Protein AF-A0A7Z9M623-F1 (afdb_monomer_lite)

Sequence (102 aa):
MELYSEVSYWLLLAKTWLILGLILIIIDIFLGSFFILPIGVAAFIIAGMIFCQDQLWFGDFIFFETWRDVLIYFSIISLVSIGVIKLVFQKKYKNESDINEY

Radius of gyration: 17.76 Å; chains: 1; bounding box: 48×28×54 Å

Structure (mmCIF, N/CA/C/O backbone):
data_AF-A0A7Z9M623-F1
#
_entry.id   AF-A0A7Z9M623-F1
#
loop_
_atom_site.group_PDB
_atom_site.id
_atom_site.type_symbol
_atom_site.label_atom_id
_atom_site.label_alt_id
_atom_site.label_comp_id
_atom_site.label_asym_id
_atom_site.label_entity_id
_atom_site.label_seq_id
_atom_site.pdbx_PDB_ins_code
_atom_site.Cartn_x
_atom_site.Cartn_y
_atom_site.Cartn_z
_atom_site.occupancy
_atom_site.B_iso_or_equiv
_atom_site.auth_seq_id
_atom_site.auth_comp_id
_atom_site.auth_asym_id
_atom_site.auth_atom_id
_atom_site.pdbx_PDB_model_num
ATOM 1 N N . MET A 1 1 ? 5.416 11.606 -21.569 1.00 64.38 1 MET A N 1
ATOM 2 C CA . MET A 1 1 ? 6.164 10.380 -21.212 1.00 64.38 1 MET A CA 1
ATOM 3 C C . MET A 1 1 ? 6.812 10.512 -19.844 1.00 64.38 1 MET A C 1
ATOM 5 O O . MET A 1 1 ? 6.624 9.606 -19.050 1.00 64.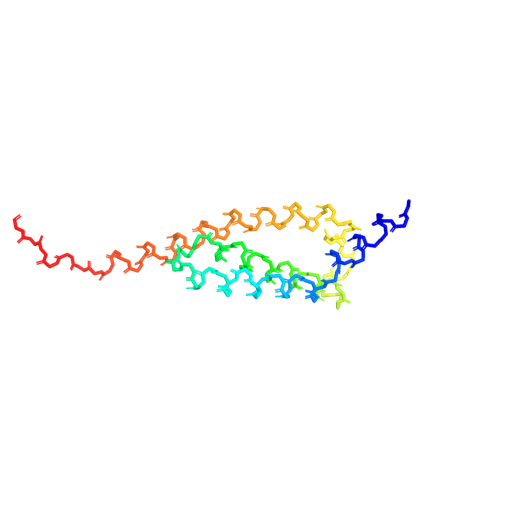38 1 MET A O 1
ATOM 9 N N . GLU A 1 2 ? 7.448 11.644 -19.531 1.00 80.38 2 GLU A N 1
ATOM 10 C CA . GLU A 1 2 ? 8.122 11.885 -18.239 1.00 80.38 2 GLU A CA 1
ATOM 11 C C . GLU A 1 2 ? 7.223 11.672 -17.009 1.00 80.38 2 GLU A C 1
ATOM 13 O O . GLU A 1 2 ? 7.566 10.884 -16.132 1.00 80.38 2 GLU A O 1
ATOM 18 N N . LEU A 1 3 ? 6.013 12.244 -16.993 1.00 80.06 3 LEU A N 1
ATOM 19 C CA . LEU A 1 3 ? 5.075 12.057 -15.874 1.00 80.06 3 LEU A CA 1
ATOM 20 C C . LEU A 1 3 ? 4.729 10.578 -15.625 1.00 80.06 3 LEU A C 1
ATOM 22 O O . LEU A 1 3 ? 4.625 10.138 -14.486 1.00 80.06 3 LEU A O 1
ATOM 26 N N . TYR A 1 4 ? 4.554 9.791 -16.690 1.00 83.31 4 TYR A N 1
ATOM 27 C CA . TYR A 1 4 ? 4.201 8.376 -16.562 1.00 83.31 4 TYR A CA 1
ATOM 28 C C . TYR A 1 4 ? 5.348 7.567 -15.945 1.00 83.31 4 TYR A C 1
ATOM 30 O O . TYR A 1 4 ? 5.106 6.708 -15.096 1.00 83.31 4 TYR A O 1
ATOM 38 N N . SER A 1 5 ? 6.593 7.852 -16.340 1.00 85.31 5 SER A N 1
ATOM 39 C CA . SER A 1 5 ? 7.776 7.232 -15.738 1.00 85.31 5 SER A CA 1
ATOM 40 C C . SER A 1 5 ? 7.968 7.649 -14.283 1.00 85.31 5 SER A C 1
ATOM 42 O O . SER A 1 5 ? 8.253 6.792 -13.452 1.00 85.31 5 SER A O 1
ATOM 44 N N . GLU A 1 6 ? 7.743 8.921 -13.949 1.00 90.38 6 GLU A N 1
ATOM 45 C CA . GLU A 1 6 ? 7.851 9.406 -12.570 1.00 90.38 6 GLU A CA 1
ATOM 46 C C . GLU A 1 6 ? 6.811 8.752 -11.658 1.00 90.38 6 GLU A C 1
ATOM 48 O O . GLU A 1 6 ? 7.151 8.235 -10.596 1.00 90.38 6 GLU A O 1
ATOM 53 N N . VAL A 1 7 ? 5.548 8.704 -12.091 1.00 90.38 7 VAL A N 1
ATOM 54 C CA . VAL A 1 7 ? 4.470 8.039 -11.342 1.00 90.38 7 VAL A CA 1
ATOM 55 C C . VAL A 1 7 ? 4.782 6.559 -11.138 1.00 90.38 7 VAL A C 1
ATOM 57 O O . VAL A 1 7 ? 4.612 6.040 -10.035 1.00 90.38 7 VAL A O 1
ATOM 60 N N . SER A 1 8 ? 5.279 5.890 -12.183 1.00 92.88 8 SER A N 1
ATOM 61 C CA . SER A 1 8 ? 5.668 4.481 -12.098 1.00 92.88 8 SER A CA 1
ATOM 62 C C . SER A 1 8 ? 6.776 4.270 -11.071 1.00 92.88 8 SER A C 1
ATOM 64 O O . SER A 1 8 ? 6.661 3.384 -10.231 1.00 92.88 8 SER A O 1
ATOM 66 N N . TYR A 1 9 ? 7.804 5.121 -11.093 1.00 93.56 9 TYR A N 1
ATOM 67 C CA . TYR A 1 9 ? 8.915 5.062 -10.151 1.00 93.56 9 TYR A CA 1
ATOM 68 C C . TYR A 1 9 ? 8.447 5.194 -8.697 1.00 93.56 9 TYR A C 1
ATOM 70 O O . TYR A 1 9 ? 8.778 4.356 -7.862 1.00 93.56 9 TYR A O 1
ATOM 78 N N . TRP A 1 10 ? 7.634 6.208 -8.385 1.00 95.56 10 TRP A N 1
ATOM 79 C CA . TRP A 1 10 ? 7.182 6.431 -7.010 1.00 95.56 10 TRP A CA 1
ATOM 80 C C . TRP A 1 10 ? 6.255 5.326 -6.502 1.00 95.56 10 TRP A C 1
ATOM 82 O O . TRP A 1 10 ? 6.373 4.930 -5.341 1.00 95.56 10 TRP A O 1
ATOM 92 N N . LEU A 1 11 ? 5.350 4.817 -7.344 1.00 95.75 11 LEU A N 1
ATOM 93 C CA . LEU A 1 11 ? 4.385 3.785 -6.951 1.00 95.75 11 LEU A CA 1
ATOM 94 C C . LEU A 1 11 ? 4.987 2.380 -6.872 1.00 95.75 11 LEU A C 1
ATOM 96 O O . LEU A 1 11 ? 4.438 1.547 -6.156 1.00 95.75 11 LEU A O 1
ATOM 100 N N . LEU A 1 12 ? 6.106 2.120 -7.548 1.00 96.00 12 LEU A N 1
ATOM 101 C CA . LEU A 1 12 ? 6.853 0.863 -7.434 1.00 96.00 12 LEU A CA 1
ATOM 102 C C . LEU A 1 12 ? 7.935 0.906 -6.345 1.00 96.00 12 LEU A C 1
ATOM 104 O O . LEU A 1 12 ? 8.666 -0.059 -6.177 1.00 96.00 12 LEU A O 1
ATOM 108 N N . LEU A 1 13 ? 8.034 1.991 -5.570 1.00 97.00 13 LEU A N 1
ATOM 109 C CA . LEU A 1 13 ? 8.975 2.096 -4.459 1.00 97.00 13 LEU A CA 1
ATOM 110 C C . LEU A 1 13 ? 8.287 1.737 -3.132 1.00 97.00 13 LEU A C 1
ATOM 112 O O . LEU A 1 13 ? 7.394 2.453 -2.669 1.00 97.00 13 LEU A O 1
ATOM 116 N N . ALA A 1 14 ? 8.758 0.685 -2.452 1.00 97.38 14 ALA A N 1
ATOM 117 C CA . ALA A 1 14 ? 8.190 0.229 -1.174 1.00 97.38 14 ALA A CA 1
ATOM 118 C C . ALA A 1 14 ? 8.118 1.346 -0.112 1.00 97.38 14 ALA A C 1
ATOM 120 O O . ALA A 1 14 ? 7.143 1.466 0.634 1.00 97.38 14 ALA A O 1
ATOM 121 N N . LYS A 1 15 ? 9.135 2.219 -0.079 1.00 97.94 15 LYS A N 1
ATOM 122 C CA . LYS A 1 15 ? 9.220 3.352 0.854 1.00 97.94 15 LYS A CA 1
ATOM 123 C C . LYS A 1 15 ? 8.038 4.319 0.720 1.00 97.94 15 LYS A C 1
ATOM 125 O O . LYS A 1 15 ? 7.581 4.840 1.735 1.00 97.94 15 LYS A O 1
ATOM 130 N N . THR A 1 16 ? 7.533 4.540 -0.495 1.00 97.69 16 THR A N 1
ATOM 131 C CA . THR A 1 16 ? 6.386 5.427 -0.748 1.00 97.69 16 THR A CA 1
ATOM 132 C C . THR A 1 16 ? 5.149 4.926 -0.012 1.00 97.69 16 THR A C 1
ATOM 134 O O . THR A 1 16 ? 4.493 5.680 0.704 1.00 97.69 16 THR A O 1
ATOM 137 N N . TRP A 1 17 ? 4.875 3.628 -0.125 1.00 98.12 17 TRP A N 1
ATOM 138 C CA . TRP A 1 17 ? 3.719 2.984 0.489 1.00 98.12 17 TRP A CA 1
ATOM 139 C C . TRP A 1 17 ? 3.832 2.871 2.005 1.00 98.12 17 TRP A C 1
ATOM 141 O O . TRP A 1 17 ? 2.840 3.049 2.706 1.00 98.12 17 TRP A O 1
ATOM 151 N N . LEU A 1 18 ? 5.042 2.652 2.524 1.00 98.25 18 LEU A N 1
ATOM 152 C CA . LEU A 1 18 ? 5.295 2.657 3.963 1.00 98.25 18 LEU A CA 1
ATOM 153 C C . LEU A 1 18 ? 4.981 4.033 4.569 1.00 98.25 18 LEU A C 1
ATOM 155 O O . LEU A 1 18 ? 4.254 4.126 5.557 1.00 98.25 18 LEU A O 1
ATOM 159 N N . ILE A 1 19 ? 5.481 5.110 3.953 1.00 98.38 19 ILE A N 1
ATOM 160 C CA . ILE A 1 19 ? 5.200 6.482 4.399 1.00 98.38 19 ILE A CA 1
ATOM 161 C C . ILE A 1 19 ? 3.701 6.784 4.294 1.00 98.38 19 ILE A C 1
ATOM 163 O O . ILE A 1 19 ? 3.121 7.312 5.241 1.00 98.38 19 ILE A O 1
ATOM 167 N N . LEU A 1 20 ? 3.061 6.413 3.180 1.00 98.00 20 LEU A N 1
ATOM 168 C CA . LEU A 1 20 ? 1.623 6.597 2.988 1.00 98.00 20 LEU A CA 1
ATOM 169 C C . LEU A 1 20 ? 0.808 5.871 4.069 1.00 98.00 20 LEU A C 1
ATOM 171 O O . LEU A 1 20 ? -0.075 6.476 4.672 1.00 98.00 20 LEU A O 1
ATOM 175 N N . GLY A 1 21 ? 1.130 4.608 4.358 1.00 97.62 21 GLY A N 1
ATOM 176 C CA . GLY A 1 21 ? 0.473 3.818 5.400 1.00 97.62 21 GLY A CA 1
ATOM 177 C C . GLY A 1 21 ? 0.599 4.448 6.787 1.00 97.62 21 GLY A C 1
ATOM 178 O O . GLY A 1 21 ? -0.399 4.566 7.499 1.00 97.62 21 GLY A O 1
ATOM 179 N N . LEU A 1 22 ? 1.793 4.941 7.142 1.00 98.06 22 LEU A N 1
ATOM 180 C CA . LEU A 1 22 ? 2.011 5.678 8.391 1.00 98.06 22 LEU A CA 1
ATOM 181 C C . LEU A 1 22 ? 1.150 6.940 8.466 1.00 98.06 22 LEU A C 1
ATOM 183 O O . LEU A 1 22 ? 0.480 7.153 9.473 1.00 98.06 22 LEU A O 1
ATOM 187 N N . ILE A 1 23 ? 1.141 7.758 7.410 1.00 98.12 23 ILE A N 1
ATOM 188 C CA . ILE A 1 23 ? 0.347 8.992 7.362 1.00 98.12 23 ILE A CA 1
ATOM 189 C C . ILE A 1 23 ? -1.140 8.679 7.553 1.00 98.12 23 ILE A C 1
ATOM 191 O O . ILE A 1 23 ? -1.794 9.318 8.374 1.00 98.12 23 ILE A O 1
ATOM 195 N N . LEU A 1 24 ? -1.663 7.676 6.843 1.00 96.56 24 LEU A N 1
ATOM 196 C CA . LEU A 1 24 ? -3.067 7.272 6.930 1.00 96.56 24 LEU A CA 1
ATOM 197 C C . LEU A 1 24 ? -3.454 6.834 8.346 1.00 96.56 24 LEU A C 1
ATOM 199 O O . LEU A 1 24 ? -4.485 7.264 8.857 1.00 96.56 24 LEU A O 1
ATOM 203 N N . ILE A 1 25 ? -2.617 6.027 9.000 1.00 94.88 25 ILE A N 1
ATOM 204 C CA . ILE A 1 25 ? -2.870 5.567 10.372 1.00 94.88 25 ILE A CA 1
ATOM 205 C C . ILE A 1 25 ? -2.798 6.726 11.362 1.00 94.88 25 ILE A C 1
ATOM 207 O O . ILE A 1 25 ? -3.665 6.838 12.224 1.00 94.88 25 ILE A O 1
ATOM 211 N N . ILE A 1 26 ? -1.795 7.599 11.239 1.00 96.50 26 ILE A N 1
ATOM 212 C CA . ILE A 1 26 ? -1.659 8.774 12.104 1.00 96.50 26 ILE A CA 1
ATOM 213 C C . ILE A 1 26 ? -2.914 9.644 11.993 1.00 96.50 26 ILE A C 1
ATOM 215 O O . ILE A 1 26 ? -3.518 9.964 13.014 1.00 96.50 26 ILE A O 1
ATOM 219 N N . ILE A 1 27 ? -3.339 9.977 10.768 1.00 96.06 27 ILE A N 1
ATOM 220 C CA . ILE A 1 27 ? -4.556 10.763 10.520 1.00 96.06 27 ILE A CA 1
ATOM 221 C C . ILE A 1 27 ? -5.768 10.106 11.183 1.00 96.06 27 ILE A C 1
ATOM 223 O O . ILE A 1 27 ? -6.537 10.783 11.862 1.00 96.06 27 ILE A O 1
ATOM 227 N N . ASP A 1 28 ? -5.929 8.794 11.027 1.00 93.94 28 ASP A N 1
ATOM 228 C CA . ASP A 1 28 ? -7.095 8.103 11.567 1.00 93.94 28 ASP A CA 1
ATOM 229 C C . ASP A 1 28 ? -7.127 8.069 13.098 1.00 93.94 28 ASP A C 1
ATOM 231 O O . ASP A 1 28 ? -8.192 8.195 13.701 1.00 93.94 28 ASP A O 1
ATOM 235 N N . ILE A 1 29 ? -5.959 7.957 13.739 1.00 93.12 29 ILE A N 1
ATOM 236 C CA . ILE A 1 29 ? -5.838 8.03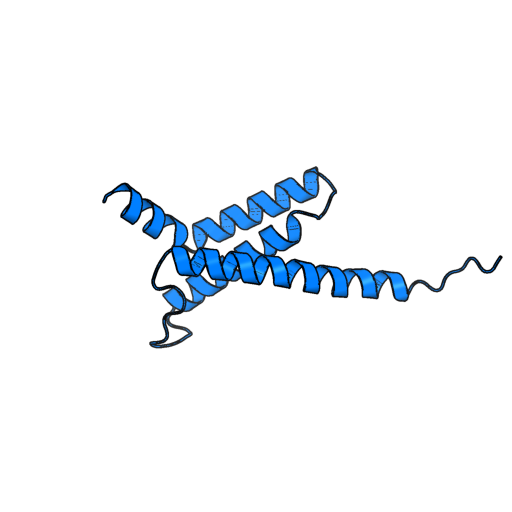3 15.200 1.00 93.12 29 ILE A CA 1
ATOM 237 C C . ILE A 1 29 ? -6.299 9.405 15.704 1.00 93.12 29 ILE A C 1
ATOM 239 O O . ILE A 1 29 ? -7.026 9.471 16.693 1.00 93.12 29 ILE A O 1
ATOM 243 N N . PHE A 1 30 ? -5.931 10.493 15.020 1.00 95.06 30 PHE A N 1
ATOM 244 C CA . PHE A 1 30 ? -6.381 11.841 15.387 1.00 95.06 30 PHE A CA 1
ATOM 245 C C . PHE A 1 30 ? -7.878 12.064 15.140 1.00 95.06 30 PHE A C 1
ATOM 247 O O . PHE A 1 30 ? -8.507 12.817 15.880 1.00 95.06 30 PHE A O 1
ATOM 254 N N . LEU A 1 31 ? -8.457 11.413 14.128 1.00 93.19 31 LEU A N 1
ATOM 255 C CA . LEU A 1 31 ? -9.898 11.462 13.867 1.00 93.19 31 LEU A CA 1
ATOM 256 C C . LEU A 1 31 ? -10.710 10.597 14.845 1.00 93.19 31 LEU A C 1
ATOM 258 O O . LEU A 1 31 ? -11.898 10.847 15.031 1.00 93.19 31 LEU A O 1
ATOM 262 N N . GLY A 1 32 ? -10.102 9.564 15.438 1.00 86.00 32 GLY A N 1
ATOM 263 C CA . GLY A 1 32 ? -10.761 8.625 16.353 1.00 86.00 32 GLY A CA 1
ATOM 264 C C . GLY A 1 32 ? -11.794 7.707 15.685 1.00 86.00 32 GLY A C 1
ATOM 265 O O . GLY A 1 32 ? -12.540 7.019 16.379 1.00 86.00 32 GLY A O 1
ATOM 266 N N . SER A 1 33 ? -11.861 7.703 14.349 1.00 85.12 33 SER A N 1
ATOM 267 C CA . SER A 1 33 ? -12.900 7.000 13.585 1.00 85.12 33 SER A CA 1
ATOM 268 C C . SER A 1 33 ? -12.552 5.546 13.264 1.00 85.12 33 SER A C 1
ATOM 270 O O . SER A 1 33 ? -13.449 4.725 13.082 1.00 85.12 33 SER A O 1
ATOM 272 N N . PHE A 1 34 ? -11.254 5.228 13.183 1.00 85.19 34 PHE A N 1
ATOM 273 C CA . PHE A 1 34 ? -10.722 3.930 12.746 1.00 85.19 34 PHE A CA 1
ATOM 274 C C . PH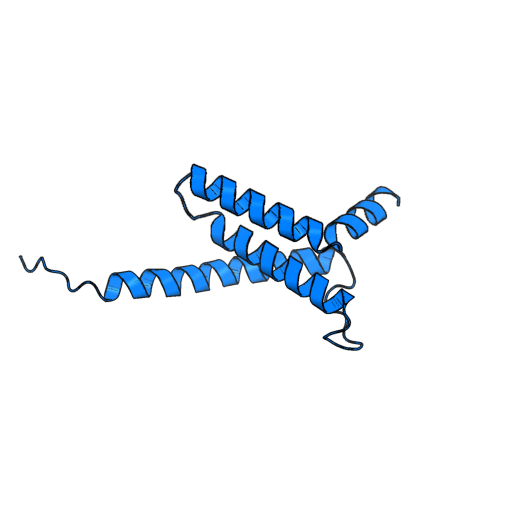E A 1 34 ? -11.189 3.485 11.341 1.00 85.19 34 PHE A C 1
ATOM 276 O O . PHE A 1 34 ? -11.063 2.313 10.978 1.00 85.19 34 PHE A O 1
ATOM 283 N N . PHE A 1 35 ? -11.740 4.406 10.542 1.00 87.62 35 PHE A N 1
ATOM 284 C CA . PHE A 1 35 ? -12.272 4.131 9.207 1.00 87.62 35 PHE A CA 1
ATOM 285 C C . PHE A 1 35 ? -11.172 4.026 8.144 1.00 87.62 35 PHE A C 1
ATOM 287 O O . PHE A 1 35 ? -11.300 3.263 7.187 1.00 87.62 35 PHE A O 1
ATOM 294 N N . ILE A 1 36 ? -10.085 4.781 8.306 1.00 92.88 36 ILE A N 1
ATOM 295 C CA . ILE A 1 36 ? -8.967 4.856 7.354 1.00 92.88 36 ILE A CA 1
ATOM 296 C C . ILE A 1 36 ? -7.917 3.766 7.646 1.00 92.88 36 ILE A C 1
ATOM 298 O O . ILE A 1 36 ? -7.146 3.378 6.769 1.00 92.88 36 ILE A O 1
ATOM 302 N N . LEU A 1 37 ? -7.919 3.197 8.850 1.00 91.88 37 LEU A N 1
ATOM 303 C CA . LEU A 1 37 ? -6.984 2.182 9.322 1.00 91.88 37 LEU A CA 1
ATOM 304 C C . LEU A 1 37 ? -6.889 0.951 8.400 1.00 91.88 37 LEU A C 1
ATOM 306 O O . LEU A 1 37 ? -5.762 0.561 8.096 1.00 91.88 37 LEU A O 1
ATOM 310 N N . 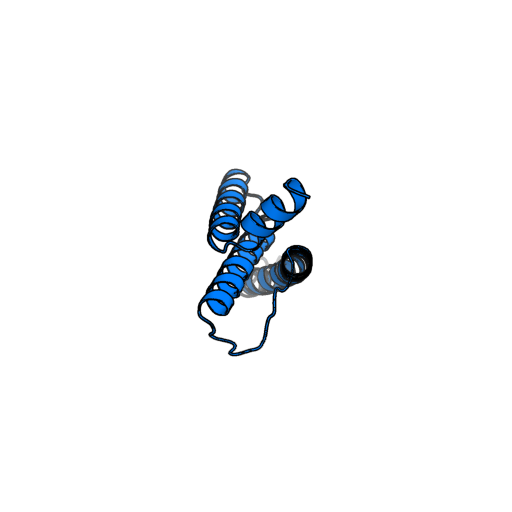PRO A 1 38 ? -7.987 0.366 7.870 1.00 92.44 38 PRO A N 1
ATOM 311 C CA . PRO A 1 38 ? -7.900 -0.716 6.886 1.00 92.44 38 PRO A CA 1
ATOM 312 C C . PRO A 1 38 ? -7.100 -0.344 5.630 1.00 92.44 38 PRO A C 1
ATOM 314 O O . PRO A 1 38 ? -6.373 -1.176 5.086 1.00 92.44 38 PRO A O 1
ATOM 317 N N . ILE A 1 39 ? -7.214 0.910 5.189 1.00 95.75 39 ILE A N 1
ATOM 318 C CA . ILE A 1 39 ? -6.520 1.446 4.014 1.00 95.75 39 ILE A CA 1
ATOM 319 C C . ILE A 1 39 ? -5.032 1.642 4.339 1.00 95.75 39 ILE A C 1
ATOM 321 O O . ILE A 1 39 ? -4.166 1.265 3.552 1.00 95.75 39 ILE A O 1
ATOM 325 N N . GLY A 1 40 ? -4.715 2.155 5.533 1.00 96.19 40 GLY A N 1
ATOM 326 C CA . GLY A 1 40 ? -3.335 2.267 6.014 1.00 96.19 40 GLY A CA 1
ATOM 327 C C . GLY A 1 40 ? -2.637 0.908 6.152 1.00 96.19 40 GLY A C 1
ATOM 328 O O . GLY A 1 40 ? -1.498 0.745 5.718 1.00 96.19 40 GLY A O 1
ATOM 329 N N . VAL A 1 41 ? -3.341 -0.102 6.673 1.00 95.00 41 VAL A N 1
ATOM 330 C CA . VAL A 1 41 ? -2.843 -1.487 6.749 1.00 95.00 41 VAL A CA 1
ATOM 331 C C . VAL A 1 41 ? -2.603 -2.062 5.352 1.00 95.00 41 VAL A C 1
ATOM 333 O O . VAL A 1 41 ? -1.560 -2.668 5.113 1.00 95.00 41 VAL A O 1
ATOM 336 N N . ALA A 1 42 ? -3.518 -1.834 4.407 1.00 97.19 42 ALA A N 1
ATOM 337 C CA . ALA A 1 42 ? -3.329 -2.265 3.025 1.00 97.19 42 ALA A CA 1
ATOM 338 C C . ALA A 1 42 ? -2.080 -1.640 2.385 1.00 97.19 42 ALA A C 1
ATOM 340 O O . ALA A 1 42 ? -1.344 -2.337 1.687 1.00 97.19 42 ALA A O 1
ATOM 341 N N . ALA A 1 43 ? -1.788 -0.368 2.674 1.00 98.00 43 ALA A N 1
ATOM 342 C CA . ALA A 1 43 ? -0.581 0.294 2.185 1.00 98.00 43 ALA A CA 1
ATOM 343 C C . ALA A 1 43 ? 0.698 -0.370 2.725 1.00 98.00 43 ALA A C 1
ATOM 345 O O . ALA A 1 43 ? 1.651 -0.560 1.971 1.00 98.00 43 ALA A O 1
ATOM 346 N N . PHE A 1 44 ? 0.717 -0.807 3.990 1.00 97.56 44 PHE A N 1
ATOM 347 C CA . PHE A 1 44 ? 1.846 -1.578 4.523 1.00 97.56 44 PHE A CA 1
ATOM 348 C C . PHE A 1 44 ? 2.007 -2.949 3.875 1.00 97.56 44 PHE A C 1
ATOM 350 O O . PHE A 1 44 ? 3.136 -3.365 3.619 1.00 97.56 44 PHE A O 1
ATOM 357 N N . ILE A 1 45 ? 0.905 -3.641 3.581 1.00 97.06 45 ILE A N 1
ATOM 358 C CA . ILE A 1 45 ? 0.968 -4.928 2.880 1.00 97.06 45 ILE A CA 1
ATOM 359 C C . ILE A 1 45 ? 1.562 -4.726 1.481 1.00 97.06 45 ILE A C 1
ATOM 361 O O . ILE A 1 45 ? 2.470 -5.461 1.104 1.00 97.06 45 ILE A O 1
ATOM 365 N N . ILE A 1 46 ? 1.131 -3.693 0.749 1.00 98.06 46 ILE A N 1
ATOM 366 C CA . ILE A 1 46 ? 1.707 -3.345 -0.558 1.00 98.06 46 ILE A CA 1
ATOM 367 C C . ILE A 1 46 ? 3.195 -3.008 -0.446 1.00 98.06 46 ILE A C 1
ATOM 369 O O . ILE A 1 46 ? 3.991 -3.530 -1.223 1.00 98.06 46 ILE A O 1
ATOM 373 N N . ALA A 1 47 ? 3.594 -2.204 0.545 1.00 98.12 47 ALA A N 1
ATOM 374 C CA . ALA A 1 47 ? 5.003 -1.901 0.793 1.00 98.12 47 ALA A CA 1
ATOM 375 C C . ALA A 1 47 ? 5.830 -3.182 1.004 1.00 98.12 47 ALA A C 1
ATOM 377 O O . ALA A 1 47 ? 6.905 -3.327 0.425 1.00 98.12 47 ALA A O 1
ATOM 378 N N . GLY A 1 48 ? 5.304 -4.123 1.794 1.00 97.44 48 GLY A N 1
ATOM 379 C CA . GLY A 1 48 ? 5.919 -5.428 2.020 1.00 97.44 48 GLY A CA 1
ATOM 380 C C . GLY A 1 48 ? 6.012 -6.263 0.745 1.00 97.44 48 GLY A C 1
ATOM 381 O O . GLY A 1 48 ? 7.068 -6.812 0.460 1.00 97.44 48 GLY A O 1
ATOM 382 N N . MET A 1 49 ? 4.948 -6.322 -0.059 1.00 96.75 49 MET A N 1
ATOM 383 C CA . MET A 1 49 ? 4.950 -7.074 -1.318 1.00 96.75 49 MET A CA 1
ATOM 384 C C . MET A 1 49 ? 5.969 -6.523 -2.322 1.00 96.75 49 MET A C 1
ATOM 386 O O . MET A 1 49 ? 6.697 -7.310 -2.922 1.00 96.75 49 MET A O 1
ATOM 390 N N . ILE A 1 50 ? 6.058 -5.195 -2.467 1.00 97.19 50 ILE A N 1
ATOM 391 C CA . ILE A 1 50 ? 7.063 -4.551 -3.326 1.00 97.19 50 ILE A CA 1
ATOM 392 C C . ILE A 1 50 ? 8.467 -4.889 -2.819 1.00 97.19 50 ILE A C 1
ATOM 394 O O . ILE A 1 50 ? 9.306 -5.336 -3.593 1.00 97.19 50 ILE A O 1
ATOM 398 N N . PHE A 1 51 ? 8.709 -4.758 -1.511 1.00 97.25 51 PHE A N 1
ATOM 399 C CA . PHE A 1 51 ? 10.002 -5.097 -0.922 1.00 97.25 51 PHE A CA 1
ATOM 400 C C . PHE A 1 51 ? 10.386 -6.566 -1.163 1.00 97.25 51 PHE A C 1
ATOM 402 O O . PHE A 1 51 ? 11.513 -6.850 -1.558 1.00 97.25 51 PHE A O 1
ATOM 409 N N . CYS A 1 52 ? 9.459 -7.506 -0.970 1.00 96.56 52 CYS A N 1
ATOM 410 C CA . CYS A 1 52 ? 9.701 -8.926 -1.230 1.00 96.56 52 CYS A CA 1
ATOM 411 C C . CYS A 1 52 ? 10.003 -9.204 -2.710 1.00 96.56 52 CYS A C 1
ATOM 413 O O . CYS A 1 52 ? 10.860 -10.035 -3.010 1.00 96.56 52 CYS A O 1
ATOM 415 N N . GLN A 1 53 ? 9.321 -8.510 -3.628 1.00 94.81 53 GLN A N 1
ATOM 416 C CA . GLN A 1 53 ? 9.590 -8.612 -5.062 1.00 94.81 53 GLN A CA 1
ATOM 417 C C . GLN A 1 53 ? 10.990 -8.083 -5.402 1.00 94.81 53 GLN A C 1
ATOM 419 O O . GLN A 1 53 ? 11.739 -8.773 -6.088 1.00 94.81 53 GLN A O 1
ATOM 424 N N . ASP A 1 54 ? 11.381 -6.924 -4.863 1.00 93.38 54 ASP A N 1
ATOM 425 C CA . ASP A 1 54 ? 12.716 -6.340 -5.066 1.00 93.38 54 ASP A CA 1
ATOM 426 C C . ASP A 1 54 ? 13.840 -7.251 -4.545 1.00 93.38 54 ASP A C 1
ATOM 428 O O . ASP A 1 54 ? 14.947 -7.258 -5.081 1.00 93.38 54 ASP A O 1
ATOM 432 N N . GLN A 1 55 ? 13.560 -8.040 -3.505 1.00 95.06 55 GLN A N 1
ATOM 433 C CA . GLN A 1 55 ? 14.490 -9.025 -2.948 1.00 95.06 55 GLN A CA 1
ATOM 434 C C . GLN A 1 55 ? 14.430 -10.394 -3.648 1.00 95.06 55 GLN A C 1
ATOM 436 O O . GLN A 1 55 ? 15.066 -11.339 -3.179 1.00 95.06 55 GLN A O 1
ATOM 441 N N . LEU A 1 56 ? 13.674 -10.527 -4.746 1.00 92.31 56 LEU A N 1
ATOM 442 C CA . LEU A 1 56 ? 13.490 -11.773 -5.503 1.00 92.31 56 LEU A CA 1
ATOM 443 C C . LEU A 1 56 ? 12.962 -12.943 -4.652 1.00 92.31 56 LEU A C 1
ATOM 445 O O . LEU A 1 56 ? 13.203 -14.110 -4.963 1.00 92.31 56 LEU A O 1
ATOM 449 N N . TRP A 1 57 ? 12.200 -12.667 -3.586 1.00 94.88 57 TRP A N 1
ATOM 450 C CA . TRP A 1 57 ? 11.642 -13.721 -2.721 1.00 94.88 57 TRP A CA 1
ATOM 451 C C . TRP A 1 57 ? 10.645 -14.627 -3.451 1.00 94.88 57 TRP A C 1
ATOM 453 O O . TRP A 1 57 ? 10.388 -15.747 -3.013 1.00 94.88 57 TRP A O 1
ATOM 463 N N . PHE A 1 58 ? 10.096 -14.148 -4.568 1.00 91.00 58 PHE A N 1
ATOM 464 C CA . PHE A 1 58 ? 9.157 -14.876 -5.418 1.00 91.00 58 PHE A CA 1
ATOM 465 C C . PHE A 1 58 ? 9.812 -15.461 -6.683 1.00 91.00 58 PHE A C 1
ATOM 467 O O . PHE A 1 58 ? 9.107 -15.950 -7.566 1.00 91.00 58 PHE A O 1
ATOM 474 N N . GLY A 1 59 ? 11.148 -15.432 -6.778 1.00 91.50 59 GLY A N 1
ATOM 475 C CA . GLY A 1 59 ? 11.884 -15.876 -7.962 1.00 91.50 59 GLY A CA 1
ATOM 476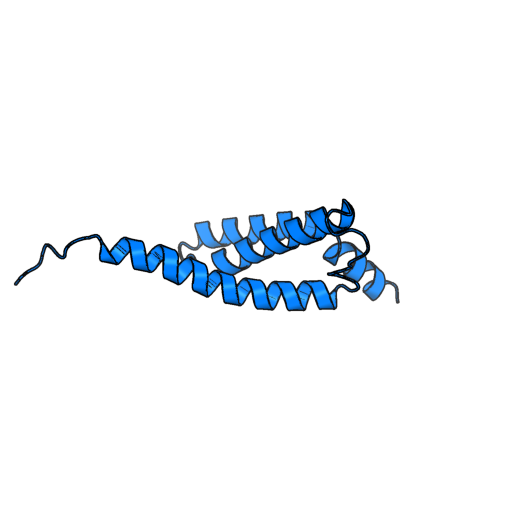 C C . GLY A 1 59 ? 11.558 -15.022 -9.188 1.00 91.50 59 GLY A C 1
ATOM 477 O O . GLY A 1 59 ? 11.562 -13.797 -9.104 1.00 91.50 59 GLY A O 1
ATOM 478 N N . ASP A 1 60 ? 11.241 -15.678 -10.306 1.00 89.38 60 ASP A N 1
ATOM 479 C CA . ASP A 1 60 ? 10.933 -15.021 -11.587 1.00 89.38 60 ASP A CA 1
ATOM 480 C C . ASP A 1 60 ? 9.482 -14.518 -11.687 1.00 89.38 60 ASP A C 1
ATOM 482 O O . ASP A 1 60 ? 9.075 -13.967 -12.710 1.00 89.38 60 ASP A O 1
ATOM 486 N N . PHE A 1 61 ? 8.666 -14.731 -10.650 1.00 90.25 61 PHE A N 1
ATOM 487 C CA . PHE A 1 61 ? 7.281 -14.281 -10.655 1.00 90.25 61 PHE A CA 1
ATOM 488 C C . PHE A 1 61 ? 7.191 -12.783 -10.339 1.00 90.25 61 PHE A C 1
ATOM 490 O O . PHE A 1 61 ? 7.577 -12.340 -9.255 1.00 90.25 61 PHE A O 1
ATOM 497 N N . ILE A 1 62 ? 6.618 -12.011 -11.265 1.00 90.75 62 ILE A N 1
ATOM 498 C CA . ILE A 1 62 ? 6.421 -10.565 -11.125 1.00 90.75 62 ILE A CA 1
ATOM 499 C C . ILE A 1 62 ? 4.949 -10.301 -10.792 1.00 90.75 62 ILE A C 1
ATOM 501 O O . ILE A 1 62 ? 4.063 -10.545 -11.606 1.00 90.75 62 ILE A O 1
ATOM 505 N N . PHE A 1 63 ? 4.681 -9.800 -9.584 1.00 88.94 63 PHE A N 1
ATOM 506 C CA . PHE A 1 63 ? 3.339 -9.380 -9.161 1.00 88.94 63 PHE A CA 1
ATOM 507 C C . PHE A 1 63 ? 2.995 -7.982 -9.672 1.00 88.94 63 PHE A C 1
ATOM 509 O O . PHE A 1 63 ? 1.853 -7.711 -10.040 1.00 88.94 63 PHE A O 1
ATOM 516 N N . PHE A 1 64 ? 3.978 -7.083 -9.653 1.00 94.50 64 PHE A N 1
ATOM 517 C CA . PHE A 1 64 ? 3.809 -5.685 -10.023 1.00 94.50 64 PHE A CA 1
ATOM 518 C C . PHE A 1 64 ? 4.682 -5.364 -11.230 1.00 94.50 64 PHE A C 1
ATOM 520 O O . PHE A 1 64 ? 5.839 -4.973 -11.077 1.00 94.50 64 PHE A O 1
ATOM 527 N N . GLU A 1 65 ? 4.126 -5.540 -12.428 1.00 92.00 65 GLU A N 1
ATOM 528 C CA . GLU A 1 65 ? 4.782 -5.124 -13.673 1.00 92.00 65 GLU A CA 1
ATOM 529 C C . GLU A 1 65 ? 4.629 -3.615 -13.892 1.00 92.00 65 GLU A C 1
ATOM 531 O O . GLU A 1 65 ? 5.517 -2.940 -14.415 1.00 92.00 65 GLU A O 1
ATOM 536 N N . THR A 1 66 ? 3.489 -3.061 -13.478 1.00 94.19 66 THR A N 1
ATOM 537 C CA . THR A 1 66 ? 3.136 -1.660 -13.665 1.00 94.19 66 THR A CA 1
ATOM 538 C C . THR A 1 66 ? 2.526 -1.055 -12.405 1.00 94.19 66 THR A C 1
ATOM 540 O O . THR A 1 66 ? 1.980 -1.737 -11.540 1.00 94.19 66 THR A O 1
ATOM 543 N N . TRP A 1 67 ? 2.535 0.277 -12.322 1.00 94.69 67 TRP A N 1
ATOM 544 C CA . TRP A 1 67 ? 1.870 1.002 -11.234 1.00 94.69 67 TRP A CA 1
ATOM 545 C C . TRP A 1 67 ? 0.367 0.705 -11.128 1.00 94.69 67 TRP A C 1
ATOM 547 O O . TRP A 1 67 ? -0.207 0.826 -10.047 1.00 94.69 67 TRP A O 1
ATOM 557 N N . ARG A 1 68 ? -0.280 0.320 -12.238 1.00 95.31 68 ARG A N 1
ATOM 558 C CA . ARG A 1 68 ? -1.699 -0.055 -12.248 1.00 95.31 68 ARG A CA 1
ATOM 559 C C . ARG A 1 68 ? -1.934 -1.311 -11.424 1.00 95.31 68 ARG A C 1
ATOM 561 O O . ARG A 1 68 ? -2.894 -1.343 -10.660 1.00 95.31 68 ARG A O 1
ATOM 568 N N . ASP A 1 69 ? -1.037 -2.286 -11.528 1.00 95.69 69 ASP A N 1
ATOM 569 C CA . ASP A 1 69 ? -1.129 -3.540 -10.782 1.00 95.69 69 ASP A CA 1
ATOM 570 C C . ASP A 1 69 ? -1.074 -3.245 -9.285 1.00 95.69 69 ASP A C 1
ATOM 572 O O . ASP A 1 69 ? -1.952 -3.668 -8.534 1.00 95.69 69 ASP A O 1
ATOM 576 N N . VAL A 1 70 ? -0.138 -2.388 -8.866 1.00 96.81 70 VAL A N 1
ATOM 577 C CA . VAL A 1 70 ? -0.028 -1.940 -7.472 1.00 96.81 70 VAL A CA 1
ATOM 578 C C . VAL A 1 70 ? -1.345 -1.336 -6.966 1.00 96.81 70 VAL A C 1
ATOM 580 O O . VAL A 1 70 ? -1.810 -1.698 -5.887 1.00 96.81 70 VAL A O 1
ATOM 583 N N . LEU A 1 71 ? -1.993 -0.457 -7.740 1.00 96.88 71 LEU A N 1
ATOM 584 C CA . LEU A 1 71 ? -3.261 0.170 -7.342 1.00 96.88 71 LEU A CA 1
ATOM 585 C C . LEU A 1 71 ? -4.442 -0.809 -7.301 1.00 96.88 71 LEU A C 1
ATOM 587 O O . LEU A 1 71 ? -5.316 -0.683 -6.438 1.00 96.88 71 LEU A O 1
ATOM 591 N N . ILE A 1 72 ? -4.484 -1.778 -8.217 1.00 97.06 72 ILE A N 1
ATOM 592 C CA . ILE A 1 72 ? -5.516 -2.821 -8.235 1.00 97.06 72 ILE A CA 1
ATOM 593 C C . ILE A 1 72 ? -5.373 -3.697 -6.989 1.00 97.06 72 ILE A C 1
ATOM 595 O O . ILE A 1 72 ? -6.340 -3.862 -6.242 1.00 97.06 72 ILE A O 1
ATOM 599 N N . TYR A 1 73 ? -4.164 -4.189 -6.710 1.00 96.69 73 TYR A N 1
ATOM 600 C CA . TYR A 1 73 ? -3.885 -4.969 -5.505 1.00 96.69 73 TYR A CA 1
ATOM 601 C C . TYR A 1 73 ? -4.165 -4.162 -4.241 1.00 96.69 73 TYR A C 1
ATOM 603 O O . TYR A 1 73 ? -4.814 -4.666 -3.329 1.00 96.69 73 TYR A O 1
ATOM 611 N N . PHE A 1 74 ? -3.757 -2.894 -4.195 1.00 97.44 74 PHE A N 1
ATOM 612 C CA . PHE A 1 74 ? -4.033 -2.018 -3.061 1.00 97.44 74 PHE A CA 1
ATOM 613 C C . PHE A 1 74 ? -5.537 -1.879 -2.797 1.00 97.44 74 PHE A C 1
ATOM 615 O O . PHE A 1 74 ? -5.975 -1.951 -1.647 1.00 97.44 74 PHE A O 1
ATOM 622 N N . SER A 1 75 ? -6.338 -1.736 -3.855 1.00 96.31 75 SER A N 1
ATOM 623 C CA . SER A 1 75 ? -7.797 -1.625 -3.761 1.00 96.31 75 SER A CA 1
ATOM 624 C C . SER A 1 75 ? -8.427 -2.916 -3.229 1.00 96.31 75 SER A C 1
ATOM 626 O O . SER A 1 75 ? -9.245 -2.874 -2.308 1.00 96.31 75 SER A O 1
ATOM 628 N N . ILE A 1 76 ? -8.002 -4.073 -3.749 1.00 96.69 76 ILE A N 1
ATOM 629 C CA . ILE A 1 76 ? -8.465 -5.391 -3.289 1.00 96.69 76 ILE A CA 1
ATOM 630 C C . ILE A 1 76 ? -8.081 -5.609 -1.821 1.00 96.69 76 ILE A C 1
ATOM 632 O O . ILE A 1 76 ? -8.934 -5.954 -1.003 1.00 96.69 76 ILE A O 1
ATOM 636 N N . ILE A 1 77 ? -6.820 -5.364 -1.461 1.00 96.44 77 ILE A N 1
ATOM 637 C CA . ILE A 1 77 ? -6.320 -5.548 -0.095 1.00 96.44 77 ILE A CA 1
ATOM 638 C C . ILE A 1 77 ? -7.016 -4.583 0.868 1.00 96.44 77 ILE A C 1
ATOM 640 O O . ILE A 1 77 ? -7.339 -4.981 1.981 1.00 96.44 77 ILE A O 1
ATOM 644 N N . SER A 1 78 ? -7.327 -3.353 0.455 1.00 95.25 78 SER A N 1
ATOM 645 C CA . SER A 1 78 ? -8.095 -2.409 1.280 1.00 95.25 78 SER A CA 1
ATOM 646 C C . SER A 1 78 ? -9.483 -2.954 1.623 1.00 95.25 78 SER A C 1
ATOM 648 O O . SER A 1 78 ? -9.886 -2.923 2.785 1.00 95.25 78 SER A O 1
ATOM 650 N N . LEU A 1 79 ? -10.192 -3.525 0.642 1.00 94.31 79 LEU A N 1
ATOM 651 C CA . LEU A 1 79 ? -11.494 -4.163 0.869 1.00 94.31 79 LEU A CA 1
ATOM 652 C C . LEU A 1 79 ? -11.383 -5.383 1.793 1.00 94.31 79 LEU A C 1
ATOM 654 O O . LEU A 1 79 ? -12.187 -5.542 2.713 1.00 94.31 79 LEU A O 1
ATOM 658 N N . VAL A 1 80 ? -10.364 -6.221 1.588 1.00 93.88 80 VAL A N 1
ATOM 659 C CA . VAL A 1 80 ? -10.104 -7.391 2.441 1.00 93.88 80 VAL A CA 1
ATOM 660 C C . VAL A 1 80 ? -9.781 -6.964 3.875 1.00 93.88 80 VAL A C 1
ATOM 662 O O . VAL A 1 80 ? -10.328 -7.535 4.819 1.00 93.88 80 VAL A O 1
ATOM 665 N N . SER A 1 81 ? -8.965 -5.924 4.056 1.00 90.44 81 SER A N 1
ATOM 666 C CA . SER A 1 81 ? -8.597 -5.382 5.367 1.00 90.44 81 SER A CA 1
ATOM 667 C C . SER A 1 81 ? -9.815 -4.918 6.164 1.00 90.44 81 SER A C 1
ATOM 669 O O . SER A 1 81 ? -9.866 -5.157 7.369 1.00 90.44 81 SER A O 1
ATOM 671 N N . ILE A 1 82 ? -10.833 -4.334 5.515 1.00 89.75 82 ILE A N 1
ATOM 672 C CA . ILE A 1 82 ? -12.101 -3.975 6.179 1.00 89.75 82 ILE A CA 1
ATOM 673 C C . ILE A 1 82 ? -12.766 -5.228 6.761 1.00 89.75 82 ILE A C 1
ATOM 675 O O . ILE A 1 82 ? -13.191 -5.230 7.918 1.00 89.75 82 ILE A O 1
ATOM 679 N N . GLY A 1 83 ? -12.830 -6.308 5.976 1.00 86.31 83 GLY A N 1
ATOM 680 C CA . GLY A 1 83 ? -13.385 -7.588 6.415 1.00 86.31 83 GLY A CA 1
ATOM 681 C C . GLY A 1 83 ? -12.618 -8.183 7.597 1.00 86.31 83 GLY A C 1
ATOM 682 O O . GLY A 1 83 ? -13.227 -8.551 8.601 1.00 86.31 83 GLY A O 1
ATOM 683 N N . VAL A 1 84 ? -11.285 -8.220 7.513 1.00 85.88 84 VAL A N 1
ATOM 684 C CA . VAL A 1 84 ? -10.414 -8.745 8.579 1.00 85.88 84 VAL A CA 1
ATOM 685 C C . VAL A 1 84 ? -10.583 -7.947 9.868 1.00 85.88 84 VAL A C 1
ATOM 687 O O . VAL A 1 84 ? -10.802 -8.533 10.927 1.00 85.88 84 VAL A O 1
ATOM 690 N N . ILE A 1 85 ? -10.549 -6.616 9.785 1.00 85.06 85 ILE A N 1
ATOM 691 C CA . ILE A 1 85 ? -10.739 -5.733 10.940 1.00 85.06 85 ILE A CA 1
ATOM 692 C C . ILE A 1 85 ? -12.117 -5.974 11.553 1.00 85.06 85 ILE A C 1
ATOM 694 O O . ILE A 1 85 ? -12.219 -6.235 12.750 1.00 85.06 85 ILE A O 1
ATOM 698 N N . LYS A 1 86 ? -13.181 -6.004 10.745 1.00 84.25 86 LYS A N 1
ATOM 699 C CA . LYS A 1 86 ? -14.533 -6.270 11.245 1.00 84.25 86 LYS A CA 1
ATOM 700 C C . LYS A 1 86 ? -14.621 -7.609 11.985 1.00 84.25 86 LYS A C 1
ATOM 702 O O . LYS A 1 86 ? -15.189 -7.650 13.071 1.00 84.25 86 LYS A O 1
ATOM 707 N N . LEU A 1 87 ? -14.023 -8.678 11.455 1.00 83.12 87 LEU A N 1
ATOM 708 C CA . LEU A 1 87 ? -14.005 -9.991 12.111 1.00 83.12 87 LEU A CA 1
ATOM 709 C C . LEU A 1 87 ? -13.238 -9.975 13.441 1.00 83.12 87 LEU A C 1
ATOM 711 O O . LEU A 1 87 ? -13.720 -10.524 14.433 1.00 83.12 87 LEU A O 1
ATOM 715 N N . VAL A 1 88 ? -12.067 -9.335 13.480 1.00 81.00 88 VAL A N 1
ATOM 716 C CA . VAL A 1 88 ? -11.237 -9.246 14.692 1.00 81.00 88 VAL A CA 1
ATOM 717 C C . VAL A 1 88 ? -11.941 -8.435 15.784 1.00 81.00 88 VAL A C 1
ATOM 719 O O . VAL A 1 88 ? -12.004 -8.877 16.932 1.00 81.00 88 VAL A O 1
ATOM 722 N N . PHE A 1 89 ? -12.530 -7.286 15.439 1.00 76.88 89 PHE A N 1
ATOM 723 C CA . PHE A 1 89 ? -13.202 -6.416 16.407 1.00 76.88 89 PHE A CA 1
ATOM 724 C C . PHE A 1 89 ? -14.570 -6.955 16.852 1.00 76.88 89 PHE A C 1
ATOM 726 O O . PHE A 1 89 ? -14.876 -6.902 18.041 1.00 76.88 89 PHE A O 1
ATOM 733 N N . GLN A 1 90 ? -15.376 -7.548 15.963 1.00 69.44 90 GLN A N 1
ATOM 734 C CA . GLN A 1 90 ? -16.664 -8.145 16.353 1.00 69.44 90 GLN A CA 1
ATOM 735 C C . GLN A 1 90 ? -16.496 -9.343 17.294 1.00 69.44 90 GLN A C 1
ATOM 737 O O . GLN A 1 90 ? -17.305 -9.538 18.200 1.00 69.44 90 GLN A O 1
ATOM 742 N N . LYS A 1 91 ? -15.427 -10.131 17.128 1.00 60.69 91 LYS A N 1
ATOM 743 C CA . LYS A 1 91 ? -15.132 -11.251 18.030 1.00 60.69 91 LYS A CA 1
ATOM 744 C C . LYS A 1 91 ? -14.791 -10.784 19.449 1.00 60.69 91 LYS A C 1
ATOM 746 O O . LYS A 1 91 ? -15.049 -11.519 20.396 1.00 60.69 91 LYS A O 1
ATOM 751 N N . LYS A 1 92 ? -14.258 -9.567 19.602 1.00 58.44 92 LYS A N 1
ATOM 752 C CA . LYS A 1 92 ? -13.922 -8.987 20.908 1.00 58.44 92 LYS A CA 1
ATOM 753 C C . LYS A 1 92 ? -15.171 -8.622 21.719 1.00 58.44 92 LYS A C 1
ATOM 755 O O . LYS A 1 92 ? -15.216 -8.934 22.900 1.00 58.44 92 LYS A O 1
ATOM 760 N N . TYR A 1 93 ? -16.200 -8.060 21.079 1.00 56.72 93 TYR A N 1
ATOM 761 C CA . TYR A 1 93 ? -17.451 -7.675 21.753 1.00 56.72 93 TYR A CA 1
ATOM 762 C C . TYR A 1 93 ? -18.347 -8.859 22.132 1.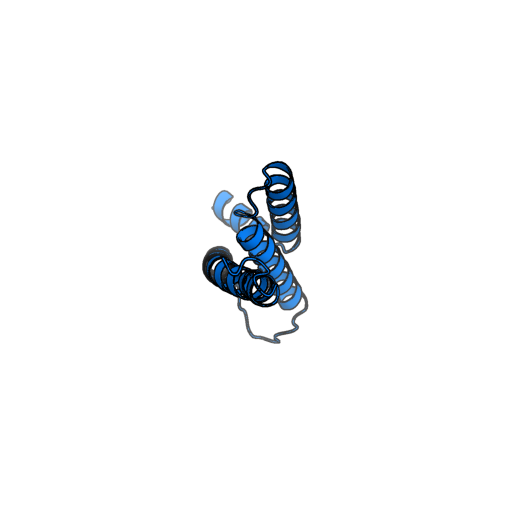00 56.72 93 TYR A C 1
ATOM 764 O O . TYR A 1 93 ? -19.121 -8.763 23.073 1.00 56.72 93 TYR A O 1
ATOM 772 N N . LYS A 1 94 ? -18.240 -10.000 21.439 1.00 54.84 94 LYS A N 1
ATOM 773 C CA . LYS A 1 94 ? -19.092 -11.171 21.716 1.00 54.84 94 LYS A CA 1
ATOM 774 C C . LYS A 1 94 ? -18.707 -11.942 22.992 1.00 54.84 94 LYS A C 1
ATOM 776 O O . LYS A 1 94 ? -19.462 -12.806 23.420 1.00 54.84 94 LYS A O 1
ATOM 781 N N . ASN A 1 95 ? -17.535 -11.663 23.566 1.00 55.16 95 ASN A N 1
ATOM 782 C CA . ASN A 1 95 ? -17.033 -12.315 24.781 1.00 55.16 95 ASN A CA 1
ATOM 783 C C . ASN A 1 95 ? -17.248 -11.485 26.056 1.00 55.16 95 ASN A C 1
ATOM 785 O O . ASN A 1 95 ? -16.890 -11.950 27.136 1.00 55.16 95 ASN A O 1
ATOM 789 N N . GLU A 1 96 ? -17.833 -10.293 25.953 1.00 57.50 96 GLU A N 1
ATOM 790 C CA . GLU A 1 96 ? -18.405 -9.626 27.117 1.00 57.50 96 GLU A CA 1
ATOM 791 C C . GLU A 1 96 ? -19.824 -10.177 27.268 1.00 57.50 96 GLU A C 1
ATOM 793 O O . GLU A 1 96 ? -20.723 -9.843 26.501 1.00 57.50 96 GLU A O 1
ATOM 798 N N . SER A 1 97 ? -19.992 -11.129 28.191 1.00 49.69 97 SER A N 1
ATOM 799 C CA . SER A 1 97 ? -21.312 -11.578 28.626 1.00 49.69 97 SER A CA 1
ATOM 800 C C . SER A 1 97 ? -22.112 -10.347 29.029 1.00 49.69 97 SER A C 1
ATOM 802 O O . SER A 1 97 ? -21.667 -9.600 29.901 1.00 49.69 97 SER A O 1
ATOM 804 N N . ASP A 1 98 ? -23.249 -10.132 28.380 1.00 57.44 98 ASP A N 1
ATOM 805 C CA . ASP A 1 98 ? -24.167 -9.053 28.710 1.00 57.44 98 ASP A CA 1
ATOM 806 C C . ASP A 1 98 ? -24.588 -9.193 30.184 1.00 57.44 98 ASP A C 1
ATOM 808 O O . ASP A 1 98 ? -25.247 -10.158 30.562 1.00 57.44 98 ASP A O 1
ATOM 812 N N . ILE A 1 99 ? -24.116 -8.283 31.044 1.00 61.00 99 ILE A N 1
ATOM 813 C CA . ILE A 1 99 ? -24.457 -8.241 32.480 1.00 61.00 99 ILE A CA 1
ATOM 814 C C . ILE A 1 99 ? -25.847 -7.596 32.672 1.00 61.00 99 ILE A C 1
ATOM 816 O O . ILE A 1 99 ? -26.340 -7.502 33.792 1.00 61.00 99 ILE A O 1
ATOM 820 N N . ASN A 1 100 ? -26.506 -7.165 31.591 1.00 56.19 100 ASN A N 1
ATOM 821 C CA . ASN A 1 100 ? -27.846 -6.593 31.626 1.00 56.19 100 ASN A CA 1
ATOM 822 C C . ASN A 1 100 ? -28.897 -7.595 31.131 1.00 56.19 100 ASN A C 1
ATOM 824 O O . ASN A 1 100 ? -29.489 -7.449 30.065 1.00 56.19 100 ASN A O 1
ATOM 828 N N . GLU A 1 101 ? -29.171 -8.602 31.957 1.00 51.88 101 GLU A N 1
ATOM 829 C CA . GLU A 1 101 ? -30.508 -9.194 31.991 1.00 51.88 101 GLU A CA 1
ATOM 830 C C . GLU A 1 101 ? -31.426 -8.237 32.776 1.00 51.88 101 GLU A C 1
ATOM 832 O O . GLU A 1 101 ? -31.329 -8.145 34.002 1.00 51.88 101 GLU A O 1
ATOM 837 N N . TYR A 1 102 ? -32.293 -7.503 32.069 1.00 55.28 102 TYR A N 1
ATOM 838 C CA . TYR A 1 102 ? -33.472 -6.827 32.630 1.00 55.28 102 TYR A CA 1
ATOM 839 C C . TYR A 1 102 ? -34.758 -7.290 31.949 1.00 55.28 102 TYR A C 1
ATOM 841 O O . TYR A 1 102 ? -34.740 -7.501 30.714 1.00 55.28 102 TYR A O 1
#

pLDDT: mean 88.3, std 13.16, range [49.69, 98.38]

Foldseek 3Di:
DVVQVVLFVLLLALVNLLVVLVVQVVVCVVVVPCLSNLLSVLSNVLSVVSVCVVVCVVPPDDQDPTSVSSVVSSVVSSVVSVVVVCVVVVVVVVPPDPPDPD

Secondary structure (DSSP, 8-state):
-HHHHHHHHHHT-HHHHHHHHHHHHHHHHHHT--SSHHHHHHHHHHHHHHHHHHTTTTTT--S-SSHHHHHHHHHHHHHHHHHHHHHHHHHHHTTS------